Protein AF-A0AB37UR05-F1 (afdb_monomer_lite)

InterPro domains:
  IPR018739 Domain of unknown function DUF2281 [PF10047] (24-53)

Structure (mmCIF, N/CA/C/O backbone):
data_AF-A0AB37UR05-F1
#
_entry.id   AF-A0AB37UR05-F1
#
loop_
_atom_site.group_PDB
_atom_site.id
_atom_site.type_symbol
_atom_site.label_atom_id
_atom_site.label_alt_id
_atom_site.label_comp_id
_atom_site.label_asym_id
_atom_site.label_entity_id
_atom_site.label_seq_id
_atom_site.pdbx_PDB_ins_code
_atom_site.Cartn_x
_atom_site.Cartn_y
_atom_site.Cartn_z
_atom_site.occupancy
_atom_site.B_iso_or_equiv
_atom_site.auth_seq_id
_atom_site.auth_comp_id
_atom_site.auth_asym_id
_atom_site.auth_atom_id
_atom_site.pdbx_PDB_model_num
ATOM 1 N N . MET A 1 1 ? 5.846 -13.192 20.043 1.00 50.81 1 MET A N 1
ATOM 2 C CA . MET A 1 1 ? 4.531 -13.034 19.380 1.00 50.81 1 MET A CA 1
ATOM 3 C C . MET A 1 1 ? 3.425 -13.213 20.413 1.00 50.81 1 MET A C 1
ATOM 5 O O . MET A 1 1 ? 2.723 -14.213 20.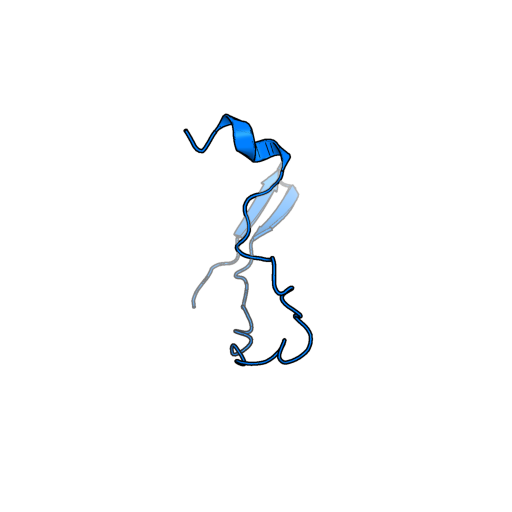379 1.00 50.81 1 MET A O 1
ATOM 9 N N . HIS A 1 2 ? 3.301 -12.313 21.382 1.00 68.06 2 HIS A N 1
ATOM 10 C CA . HIS A 1 2 ? 2.202 -12.369 22.351 1.00 68.06 2 HIS A CA 1
ATOM 11 C C . HIS A 1 2 ? 1.483 -11.035 22.239 1.00 68.06 2 HIS A C 1
ATOM 13 O O . HIS A 1 2 ? 1.806 -10.093 22.948 1.00 68.06 2 HIS A O 1
ATOM 19 N N . GLY A 1 3 ? 0.649 -10.914 21.208 1.00 78.50 3 GLY A N 1
ATOM 20 C CA . GLY A 1 3 ? -0.324 -9.835 21.184 1.00 78.50 3 GLY A CA 1
ATOM 21 C C . GLY A 1 3 ? -1.536 -10.270 22.002 1.00 78.50 3 GLY A C 1
ATOM 22 O O . GLY A 1 3 ? -1.825 -11.464 22.084 1.00 78.50 3 GLY A O 1
ATOM 23 N N . GLU A 1 4 ? -2.217 -9.307 22.600 1.00 87.38 4 GLU A N 1
ATOM 24 C CA . GLU A 1 4 ? -3.430 -9.532 23.381 1.00 87.38 4 GLU A CA 1
ATOM 25 C C . GLU A 1 4 ? -4.662 -9.218 22.534 1.00 87.38 4 GLU A C 1
ATOM 27 O O . GLU A 1 4 ? -4.602 -8.413 21.599 1.00 87.38 4 GLU A O 1
ATOM 32 N N . GLU A 1 5 ? -5.777 -9.865 22.856 1.00 90.19 5 GLU A N 1
ATOM 33 C CA . GLU A 1 5 ? -7.068 -9.507 22.281 1.00 90.19 5 GLU A CA 1
ATOM 34 C C . GLU A 1 5 ? -7.701 -8.385 23.101 1.00 90.19 5 GLU A C 1
ATOM 36 O O . GLU A 1 5 ? -7.806 -8.479 24.324 1.00 90.19 5 GLU A O 1
ATOM 41 N N . VAL A 1 6 ? -8.138 -7.325 22.423 1.00 94.12 6 VAL A N 1
ATOM 42 C CA . VAL A 1 6 ? -8.761 -6.158 23.052 1.00 94.12 6 VAL A CA 1
ATOM 43 C C . VAL A 1 6 ? -10.125 -5.915 22.424 1.00 94.12 6 VAL A C 1
ATOM 45 O O . VAL A 1 6 ? -10.243 -5.787 21.205 1.00 94.12 6 VAL A O 1
ATOM 48 N N . ILE A 1 7 ? -11.158 -5.811 23.262 1.00 95.50 7 ILE A N 1
ATOM 49 C CA . ILE A 1 7 ? -12.513 -5.443 22.842 1.00 95.50 7 ILE A CA 1
ATOM 50 C C . ILE A 1 7 ? -12.744 -3.971 23.1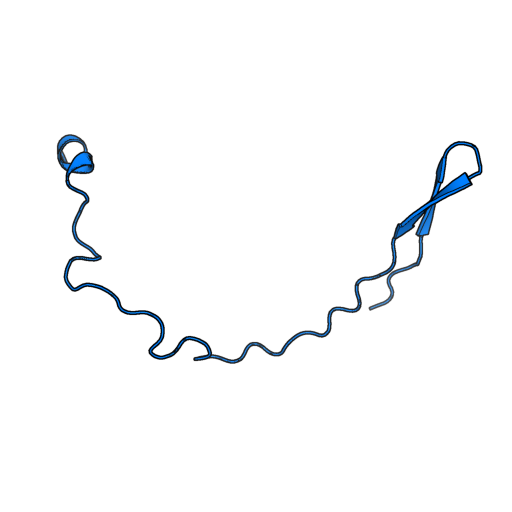86 1.00 95.50 7 ILE A C 1
ATOM 52 O O . ILE A 1 7 ? -12.657 -3.574 24.345 1.00 95.50 7 ILE A O 1
ATOM 56 N N . ILE A 1 8 ? -13.053 -3.164 22.174 1.00 95.94 8 ILE A N 1
ATOM 57 C CA . ILE A 1 8 ? -13.425 -1.756 22.321 1.00 95.94 8 ILE A CA 1
ATOM 58 C C . ILE A 1 8 ? -14.952 -1.679 22.299 1.00 95.94 8 ILE A C 1
ATOM 60 O O . ILE A 1 8 ? -15.586 -2.047 21.304 1.00 95.94 8 ILE A O 1
ATOM 64 N N . THR A 1 9 ? -15.540 -1.204 23.396 1.00 97.44 9 THR A N 1
ATOM 65 C CA . THR A 1 9 ? -16.986 -1.009 23.538 1.00 97.44 9 THR A CA 1
ATOM 66 C C . THR A 1 9 ? -17.370 0.458 23.345 1.00 97.44 9 THR A C 1
ATOM 68 O O . THR A 1 9 ? -16.592 1.373 23.620 1.00 97.44 9 THR A O 1
ATOM 71 N N . LYS A 1 10 ? -18.596 0.688 22.876 1.00 96.00 10 LYS A N 1
ATOM 72 C CA . LYS A 1 10 ? -19.275 1.984 22.891 1.00 96.00 10 LYS A CA 1
ATOM 73 C C . LYS A 1 10 ? -20.674 1.766 23.456 1.00 96.00 10 LYS A C 1
ATOM 75 O O . LYS A 1 10 ? -21.356 0.849 23.018 1.00 96.00 10 LYS A O 1
ATOM 80 N N . ASP A 1 11 ? -21.081 2.580 24.428 1.00 96.19 11 ASP A N 1
ATOM 81 C CA . ASP A 1 11 ? -22.386 2.452 25.098 1.00 96.19 11 ASP A CA 1
ATOM 82 C C . ASP A 1 11 ? -22.618 1.035 25.669 1.00 96.19 11 ASP A C 1
ATOM 84 O O . ASP A 1 11 ? -23.677 0.441 25.495 1.00 96.19 11 ASP A O 1
ATOM 88 N N . GLU A 1 12 ? -21.572 0.467 26.289 1.00 93.12 12 GLU A N 1
ATOM 89 C CA . GLU A 1 12 ? -21.518 -0.914 26.817 1.00 93.12 12 GLU A CA 1
ATOM 90 C C . GLU A 1 12 ? -21.697 -2.025 25.767 1.00 93.12 12 GLU A C 1
ATOM 92 O O . GLU A 1 12 ? -21.686 -3.211 26.096 1.00 93.12 12 GLU A O 1
ATOM 97 N N . GLN A 1 13 ? -21.775 -1.665 24.485 1.00 95.25 13 GLN A N 1
ATOM 98 C CA . GLN A 1 13 ? -21.877 -2.605 23.378 1.00 95.25 13 GLN A CA 1
ATOM 99 C C . GLN A 1 13 ? -20.506 -2.802 22.717 1.00 95.25 13 GLN A C 1
ATOM 101 O O . GLN A 1 13 ? -19.829 -1.821 22.395 1.00 95.25 13 GLN A O 1
ATOM 106 N N . PRO A 1 14 ? -20.055 -4.049 22.502 1.00 94.56 14 PRO A N 1
ATOM 107 C CA . PRO A 1 14 ? -18.801 -4.317 21.806 1.00 94.56 14 PRO A CA 1
ATOM 108 C C . PRO A 1 14 ? -18.898 -3.863 20.348 1.00 94.56 14 PRO A C 1
ATOM 110 O O . PRO A 1 14 ? -19.800 -4.274 19.622 1.00 94.56 14 PRO A O 1
ATOM 113 N N . LEU A 1 15 ? -17.960 -3.014 19.925 1.00 96.38 15 LEU A N 1
ATOM 114 C CA . LEU A 1 15 ? -17.954 -2.412 18.590 1.00 96.38 15 LEU A CA 1
ATOM 115 C C . LEU A 1 15 ? -16.803 -2.932 17.728 1.00 96.38 15 LEU A C 1
ATOM 117 O O . LEU A 1 15 ? -16.985 -3.183 16.539 1.00 96.38 15 LEU A O 1
ATOM 121 N N . VAL A 1 16 ? -15.612 -3.076 18.312 1.00 96.19 16 VAL A N 1
ATOM 122 C CA . VAL A 1 16 ? -14.401 -3.485 17.589 1.00 96.19 16 VAL A CA 1
ATOM 123 C C . VAL A 1 16 ? -13.625 -4.499 18.416 1.00 96.19 16 VAL A C 1
ATOM 125 O O . VAL A 1 16 ? -13.451 -4.316 19.619 1.00 96.19 16 VAL A O 1
ATOM 128 N N . GLN A 1 17 ? -13.111 -5.535 17.757 1.00 93.56 17 GLN A N 1
ATOM 129 C CA . GLN A 1 17 ? -12.130 -6.454 18.325 1.00 93.56 17 GLN A CA 1
ATOM 130 C C . GLN A 1 17 ? -10.786 -6.231 17.635 1.00 93.56 17 GLN A C 1
ATOM 132 O O . GLN A 1 17 ? -10.650 -6.421 16.426 1.00 93.56 17 GLN A O 1
ATOM 137 N N . LEU A 1 18 ? -9.787 -5.833 18.413 1.00 92.62 18 LEU A N 1
ATOM 138 C CA . LEU A 1 18 ? -8.397 -5.839 17.992 1.00 92.62 18 LEU A CA 1
ATOM 139 C C . LEU A 1 18 ? -7.812 -7.192 18.384 1.00 92.62 18 LEU A C 1
ATOM 141 O O . LEU A 1 18 ? -7.753 -7.529 19.563 1.00 92.62 18 LEU A O 1
ATOM 145 N N . THR A 1 19 ? -7.399 -7.973 17.393 1.00 90.38 19 THR A N 1
ATOM 146 C CA . THR A 1 19 ? -6.707 -9.246 17.606 1.00 90.38 19 THR A CA 1
ATOM 147 C C . THR A 1 19 ? -5.326 -9.179 16.954 1.00 90.38 19 THR A C 1
ATOM 149 O O . THR A 1 19 ? -5.151 -8.464 15.955 1.00 90.38 19 THR A O 1
ATOM 152 N N . PRO A 1 20 ? -4.316 -9.877 17.494 1.00 86.94 20 PRO A N 1
ATOM 153 C CA . PRO A 1 20 ? -2.994 -9.900 16.895 1.00 86.94 20 PRO A CA 1
ATOM 154 C C . PRO A 1 20 ? -3.059 -10.457 15.476 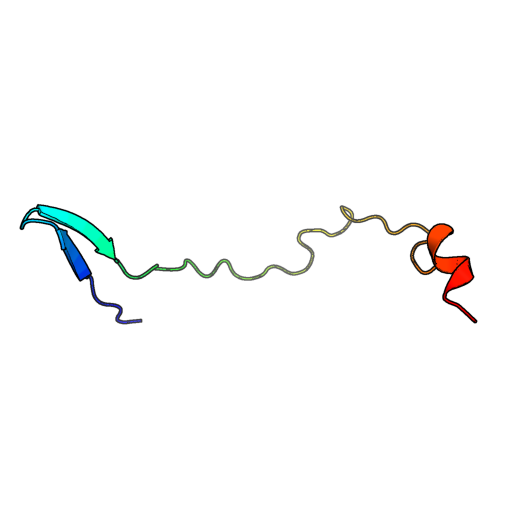1.00 86.94 20 PRO A C 1
ATOM 156 O O . PRO A 1 20 ? -3.526 -11.572 15.245 1.00 86.94 20 PRO A O 1
ATOM 159 N N . LEU A 1 21 ? -2.523 -9.706 14.515 1.00 82.25 21 LEU A N 1
ATOM 160 C CA . LEU A 1 21 ? -2.352 -10.227 13.168 1.00 82.25 21 LEU A CA 1
ATOM 161 C C . LEU A 1 21 ? -1.262 -11.303 13.198 1.00 82.25 21 LEU A C 1
ATOM 163 O O . LEU A 1 21 ? -0.066 -11.001 13.214 1.00 82.25 21 LEU A O 1
ATOM 167 N N . LEU A 1 22 ? -1.676 -12.569 13.177 1.00 75.44 22 LEU A N 1
ATOM 168 C CA . LEU A 1 22 ? -0.794 -13.699 12.907 1.00 75.44 22 LEU A CA 1
ATOM 169 C C . LEU A 1 22 ? -0.401 -13.637 11.432 1.00 75.44 22 LEU A C 1
ATOM 171 O O . LEU A 1 22 ? -0.976 -14.308 10.577 1.00 75.44 22 LEU A O 1
ATOM 175 N N . ALA A 1 23 ? 0.551 -12.764 11.107 1.00 71.44 23 ALA A N 1
ATOM 176 C CA . ALA A 1 23 ? 1.094 -12.704 9.769 1.00 71.44 23 ALA A CA 1
ATOM 177 C C . ALA A 1 23 ? 1.726 -14.067 9.472 1.00 71.44 23 ALA A C 1
ATOM 179 O O . ALA A 1 23 ? 2.786 -14.402 10.004 1.00 71.44 23 ALA A O 1
ATOM 180 N N . ALA A 1 24 ? 1.103 -14.843 8.584 1.00 68.88 24 ALA A N 1
ATOM 181 C CA . ALA A 1 24 ? 1.848 -15.817 7.817 1.00 68.88 24 ALA A CA 1
ATOM 182 C C . ALA A 1 24 ? 2.913 -15.000 7.084 1.00 68.88 24 ALA A C 1
ATOM 184 O O . ALA A 1 24 ? 2.603 -14.307 6.111 1.00 68.88 24 ALA A O 1
ATOM 185 N N . GLN A 1 25 ? 4.147 -14.991 7.595 1.00 69.19 25 GLN A N 1
ATOM 186 C CA . GLN A 1 25 ? 5.270 -14.420 6.872 1.00 69.19 25 GLN A CA 1
ATOM 187 C C . GLN A 1 25 ? 5.379 -15.221 5.581 1.00 69.19 25 GLN A C 1
ATOM 189 O O . GLN A 1 25 ? 6.008 -16.278 5.534 1.00 69.19 25 GLN A O 1
ATOM 194 N N . ARG A 1 26 ? 4.723 -14.741 4.518 1.00 73.06 26 ARG A N 1
ATOM 195 C CA . ARG A 1 26 ? 4.979 -15.237 3.177 1.00 73.06 26 ARG A CA 1
ATOM 196 C C . ARG A 1 26 ? 6.459 -15.010 2.963 1.00 73.06 26 ARG A C 1
ATOM 198 O O . ARG A 1 26 ? 6.930 -13.871 2.944 1.00 73.06 26 ARG A O 1
ATOM 205 N N . ARG A 1 27 ? 7.202 -16.111 2.885 1.00 82.75 27 ARG A N 1
ATOM 206 C CA . ARG A 1 27 ? 8.630 -16.063 2.617 1.00 82.75 27 ARG A CA 1
ATOM 207 C C . ARG A 1 27 ? 8.800 -15.293 1.315 1.00 82.75 27 ARG A C 1
ATOM 209 O O . ARG A 1 27 ? 8.196 -15.657 0.308 1.00 82.75 27 ARG A O 1
ATOM 216 N N . ARG A 1 28 ? 9.574 -14.208 1.348 1.00 85.88 28 ARG A N 1
ATOM 217 C CA . ARG A 1 28 ? 9.896 -13.461 0.131 1.00 85.88 28 ARG A CA 1
ATOM 218 C C . ARG A 1 28 ? 10.569 -14.429 -0.841 1.00 85.88 28 ARG A C 1
ATOM 220 O O . ARG A 1 28 ? 11.520 -15.109 -0.459 1.00 85.88 28 ARG A O 1
ATOM 227 N N . GLN A 1 29 ? 10.052 -14.506 -2.062 1.00 86.94 29 GLN A N 1
ATOM 228 C CA . GLN A 1 29 ? 10.642 -15.300 -3.135 1.00 86.94 29 GLN A CA 1
ATOM 229 C C . GLN A 1 29 ? 11.216 -1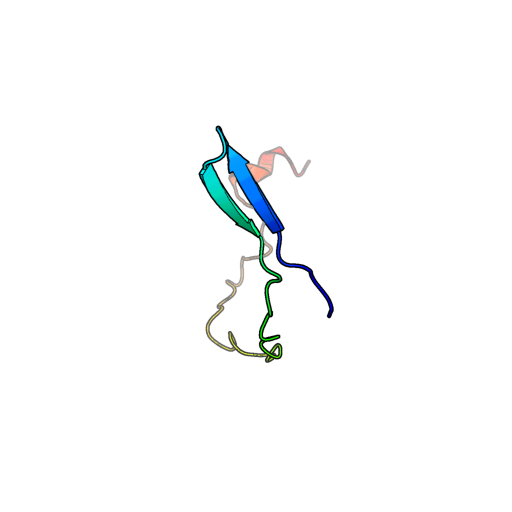4.319 -4.168 1.00 86.94 29 GLN A C 1
ATOM 231 O O . GLN A 1 29 ? 10.453 -13.556 -4.769 1.00 86.94 29 GLN A O 1
ATOM 236 N N . PRO A 1 30 ? 12.549 -14.246 -4.324 1.00 89.75 30 PRO A N 1
ATOM 237 C CA . PRO A 1 30 ? 13.147 -13.403 -5.352 1.00 89.75 30 PRO A CA 1
ATOM 238 C C . PRO A 1 30 ? 12.748 -13.913 -6.742 1.00 89.75 30 P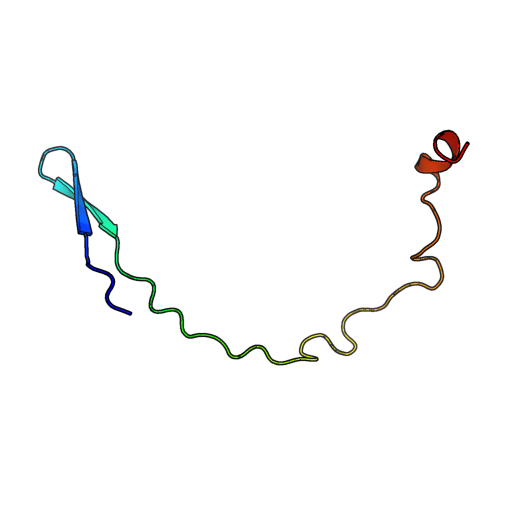RO A C 1
ATOM 240 O O . PRO A 1 30 ? 12.590 -15.112 -6.949 1.00 89.75 30 PRO A O 1
ATOM 243 N N . GLY A 1 31 ? 12.595 -13.002 -7.704 1.00 91.00 31 GLY A N 1
ATOM 244 C CA . GLY A 1 31 ? 12.298 -13.367 -9.092 1.00 91.00 31 GLY A CA 1
ATOM 245 C C . GLY A 1 31 ? 10.827 -13.662 -9.411 1.00 91.00 31 GLY A C 1
ATOM 246 O O . GLY A 1 31 ? 10.540 -14.023 -10.545 1.00 91.00 31 GLY A O 1
ATOM 247 N N . ASN A 1 32 ? 9.887 -13.443 -8.484 1.00 89.62 32 ASN A N 1
ATOM 248 C CA . ASN A 1 32 ? 8.444 -13.619 -8.734 1.00 89.62 32 ASN A CA 1
ATOM 249 C C . ASN A 1 32 ? 7.888 -12.804 -9.916 1.00 89.62 32 ASN A C 1
ATOM 251 O O . ASN A 1 32 ? 6.847 -13.155 -10.457 1.00 89.62 32 ASN A O 1
ATOM 255 N N . ALA A 1 33 ? 8.565 -11.721 -10.299 1.00 90.44 33 ALA A N 1
ATOM 256 C CA . ALA A 1 33 ? 8.194 -10.878 -11.434 1.00 90.44 33 ALA A CA 1
ATOM 257 C C . ALA A 1 33 ? 9.171 -10.996 -12.620 1.00 90.44 33 ALA A C 1
ATOM 259 O O . ALA A 1 33 ? 9.182 -10.141 -13.505 1.00 90.44 33 ALA A O 1
ATOM 260 N N . LYS A 1 34 ? 10.030 -12.026 -12.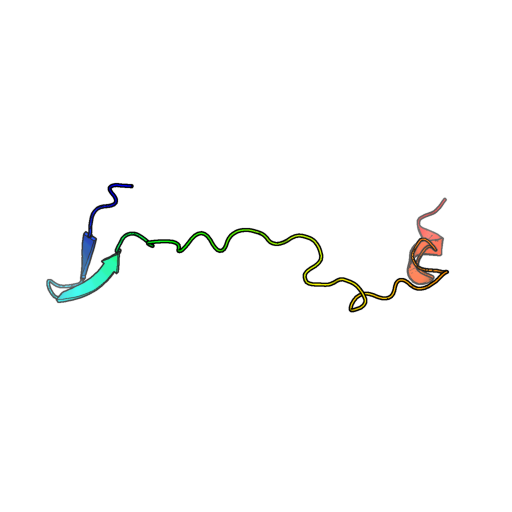644 1.00 92.38 34 LYS A N 1
ATOM 261 C CA . LYS A 1 34 ? 11.014 -12.211 -13.717 1.00 92.38 34 LYS A CA 1
ATOM 262 C C . LYS A 1 34 ? 10.298 -12.343 -15.064 1.00 92.38 34 LYS A C 1
ATOM 264 O O . LYS A 1 34 ? 9.465 -13.224 -15.234 1.00 92.38 34 LYS A O 1
ATOM 269 N N . GLY A 1 35 ? 10.649 -11.475 -16.011 1.00 92.88 35 GLY A N 1
ATOM 270 C CA . GLY A 1 35 ? 10.062 -11.452 -17.355 1.00 92.88 35 GLY A CA 1
ATOM 271 C C . GLY A 1 35 ? 8.685 -10.788 -17.451 1.00 92.88 35 GLY A C 1
ATOM 272 O O . GLY A 1 35 ? 8.155 -10.698 -18.550 1.00 92.88 35 GLY A O 1
ATOM 273 N N . LEU A 1 36 ? 8.112 -10.313 -16.337 1.00 94.88 36 LEU A N 1
ATOM 274 C CA . LEU A 1 36 ? 6.846 -9.566 -16.341 1.00 94.88 36 LEU A CA 1
ATOM 275 C C . LEU A 1 36 ? 7.049 -8.053 -16.460 1.00 94.88 36 LEU A C 1
ATOM 277 O O . LEU A 1 36 ? 6.122 -7.335 -16.817 1.00 94.88 36 LEU A O 1
ATOM 281 N N . VAL A 1 37 ? 8.248 -7.571 -16.136 1.00 91.25 37 VAL A N 1
ATOM 282 C CA . VAL A 1 37 ? 8.618 -6.159 -16.239 1.00 91.25 37 VAL A CA 1
ATOM 283 C C . VAL A 1 37 ? 9.508 -5.993 -17.460 1.00 91.25 37 VAL A C 1
ATOM 285 O O . VAL A 1 37 ? 10.543 -6.654 -17.562 1.00 91.25 37 VAL A O 1
ATOM 288 N N . ILE A 1 38 ? 9.091 -5.117 -18.369 1.00 93.00 38 ILE A N 1
ATOM 289 C CA . ILE A 1 38 ? 9.856 -4.699 -19.542 1.00 93.00 38 ILE A CA 1
ATOM 290 C C . ILE A 1 38 ? 10.207 -3.232 -19.314 1.00 93.00 38 ILE A C 1
ATOM 292 O O . ILE A 1 38 ? 9.322 -2.428 -19.027 1.00 93.00 38 ILE A O 1
ATOM 296 N N . ILE A 1 39 ? 11.495 -2.916 -19.381 1.00 93.56 39 ILE A N 1
ATOM 297 C CA . ILE A 1 39 ? 12.002 -1.547 -19.295 1.00 93.56 39 ILE A CA 1
ATOM 298 C C . ILE A 1 39 ? 12.266 -1.100 -20.730 1.00 93.56 39 ILE A C 1
ATOM 300 O O . ILE A 1 39 ? 12.871 -1.852 -21.493 1.00 93.56 39 ILE A O 1
ATOM 304 N N . SER A 1 40 ? 11.744 0.068 -21.095 1.00 94.69 40 SER A N 1
ATOM 305 C CA . SER A 1 40 ? 11.993 0.679 -22.400 1.00 94.69 40 SER A CA 1
ATOM 306 C C . SER A 1 40 ? 13.414 1.238 -22.463 1.00 94.69 40 SER A C 1
ATOM 308 O O . SER A 1 40 ? 13.968 1.616 -21.430 1.00 94.69 40 SER A O 1
ATOM 310 N N . ASP A 1 41 ? 13.998 1.303 -23.657 1.00 95.94 41 ASP A N 1
ATOM 311 C CA . ASP A 1 41 ? 15.373 1.787 -23.848 1.00 95.94 41 ASP A CA 1
ATOM 312 C C . ASP A 1 41 ? 15.536 3.267 -23.443 1.00 95.94 41 ASP A C 1
ATOM 314 O O . ASP A 1 41 ? 16.625 3.685 -23.061 1.00 95.94 41 ASP A O 1
ATOM 318 N N . ASP A 1 42 ? 14.444 4.035 -23.475 1.00 95.38 42 ASP A N 1
ATOM 319 C CA . ASP A 1 42 ? 14.358 5.454 -23.112 1.00 95.38 42 ASP A CA 1
ATOM 320 C C . ASP A 1 42 ? 13.950 5.695 -21.645 1.00 95.38 42 ASP A C 1
ATOM 322 O O . ASP A 1 42 ? 13.665 6.824 -21.263 1.00 95.38 42 ASP A O 1
ATOM 326 N N . PHE A 1 43 ? 13.904 4.666 -20.789 1.00 94.38 43 PHE A N 1
ATOM 327 C CA . PHE A 1 43 ? 13.383 4.803 -19.418 1.00 94.38 43 PHE A CA 1
ATOM 328 C C . PHE A 1 43 ? 14.109 5.862 -18.572 1.00 94.38 43 PHE A C 1
ATOM 330 O O . PHE A 1 43 ? 13.484 6.530 -17.749 1.00 94.38 43 PHE A O 1
ATOM 337 N N . ASP A 1 44 ? 15.420 5.996 -18.766 1.00 93.75 44 ASP A N 1
ATOM 338 C CA . ASP A 1 44 ? 16.241 6.976 -18.053 1.00 93.75 44 ASP A CA 1
ATOM 339 C C . ASP A 1 44 ? 16.222 8.366 -18.721 1.00 93.75 44 ASP A C 1
ATOM 341 O O . ASP A 1 44 ? 16.822 9.311 -18.199 1.00 93.75 44 ASP A O 1
ATOM 345 N N . GLU A 1 45 ? 15.557 8.518 -19.873 1.00 94.06 45 GLU A N 1
ATOM 346 C CA . GLU A 1 45 ? 15.440 9.808 -20.544 1.00 94.06 45 GLU A CA 1
ATOM 347 C C . GLU A 1 45 ? 14.503 10.753 -19.773 1.00 94.06 45 GLU A C 1
ATOM 349 O O . GLU A 1 45 ? 13.492 10.339 -19.194 1.00 94.06 45 GLU A O 1
ATOM 354 N N . PRO A 1 46 ? 14.821 12.059 -19.739 1.00 91.94 46 PRO A N 1
ATOM 355 C CA . PRO A 1 46 ? 13.966 13.033 -19.088 1.00 91.94 46 PRO A CA 1
ATOM 356 C C . PRO A 1 46 ? 12.640 13.178 -19.839 1.00 91.94 46 PRO A C 1
ATOM 358 O O . PRO A 1 46 ? 12.597 13.230 -21.068 1.00 91.94 46 PRO A O 1
ATOM 361 N N . LEU A 1 47 ? 11.554 13.328 -19.082 1.00 92.38 47 LEU A N 1
ATOM 362 C CA . LEU A 1 47 ? 10.247 13.632 -19.656 1.00 92.38 47 LEU A CA 1
ATOM 363 C C . LEU A 1 47 ? 10.279 14.985 -20.377 1.00 92.38 47 LEU A C 1
ATOM 365 O O . LEU A 1 47 ? 10.896 15.942 -19.905 1.00 92.38 47 LEU A O 1
ATOM 369 N N . GLU A 1 48 ? 9.564 15.082 -21.497 1.00 91.00 48 GLU A N 1
ATOM 370 C CA . GLU A 1 48 ? 9.528 16.297 -22.316 1.00 91.00 48 GLU A CA 1
ATOM 371 C C . GLU A 1 48 ? 9.071 17.533 -21.526 1.00 91.00 48 GLU A C 1
ATOM 373 O O . GLU A 1 48 ? 9.688 18.592 -21.636 1.00 91.00 48 GLU A O 1
ATOM 378 N N . ASP A 1 49 ? 8.081 17.373 -20.648 1.00 93.12 49 ASP A N 1
ATOM 379 C CA . ASP A 1 49 ? 7.557 18.443 -19.790 1.00 93.12 49 ASP A CA 1
ATOM 380 C C . ASP A 1 49 ? 8.583 18.966 -18.764 1.00 93.12 49 ASP A C 1
ATOM 382 O O . ASP A 1 49 ? 8.384 20.015 -18.155 1.00 93.12 49 ASP A O 1
ATOM 386 N N . PHE A 1 50 ? 9.690 18.246 -18.553 1.00 91.50 50 PHE A N 1
ATOM 387 C CA . PHE A 1 50 ? 10.735 18.610 -17.594 1.00 91.50 50 PHE A CA 1
ATOM 388 C C . PHE A 1 50 ? 11.901 19.375 -18.234 1.00 91.50 50 PHE A C 1
ATOM 390 O O . PHE A 1 50 ? 12.822 19.774 -17.520 1.00 91.50 50 PHE A O 1
ATOM 397 N N . LYS A 1 51 ? 11.866 19.625 -19.552 1.00 88.88 51 LYS A N 1
ATOM 398 C CA . LYS A 1 51 ? 12.924 20.351 -20.282 1.00 88.88 51 LYS A CA 1
ATOM 399 C C . LYS A 1 51 ? 13.246 21.713 -19.659 1.00 88.88 51 LYS A C 1
ATOM 401 O O . LYS A 1 51 ? 14.419 22.052 -19.525 1.00 88.88 51 LYS A O 1
ATOM 406 N N . ASP A 1 52 ? 12.229 22.441 -19.205 1.00 90.38 52 ASP A N 1
ATOM 407 C CA . ASP A 1 52 ? 12.373 23.783 -18.622 1.00 90.38 52 ASP A CA 1
ATOM 408 C C . ASP A 1 52 ? 13.099 23.792 -17.261 1.00 90.38 52 ASP A C 1
ATOM 410 O O . ASP A 1 52 ? 13.542 24.844 -16.800 1.00 90.38 52 ASP A O 1
ATOM 414 N N . TYR A 1 53 ? 13.245 22.628 -16.615 1.00 85.19 53 TYR A N 1
ATOM 415 C CA . TYR A 1 53 ? 13.822 22.479 -15.274 1.00 85.19 53 TYR A CA 1
ATOM 416 C C . TYR A 1 53 ? 15.248 21.907 -15.262 1.00 85.19 53 TYR A C 1
ATOM 418 O O . TYR A 1 53 ? 15.828 21.759 -14.189 1.00 85.19 53 TYR A O 1
ATOM 426 N N . MET A 1 54 ? 15.822 21.582 -16.423 1.00 82.00 54 MET A N 1
ATOM 427 C CA . MET A 1 54 ? 17.163 20.986 -16.550 1.00 82.00 54 MET A CA 1
ATOM 428 C C . MET A 1 54 ? 18.279 22.030 -16.778 1.00 82.00 54 MET A C 1
ATOM 430 O O . MET A 1 54 ? 19.364 21.673 -17.241 1.00 82.00 54 MET A O 1
ATOM 434 N N . SER A 1 55 ? 18.008 23.312 -16.485 1.00 72.75 55 SER A N 1
ATOM 435 C CA . SER A 1 55 ? 18.950 24.438 -16.635 1.00 72.75 55 SER A CA 1
ATOM 436 C C . SER A 1 55 ? 19.784 24.723 -15.391 1.00 72.75 55 SER A C 1
ATOM 438 O O . SER A 1 55 ? 19.300 24.500 -14.261 1.00 72.75 55 SER A O 1
#

Foldseek 3Di:
DDDDWDFDDDPNHTDDIDDDPPDPPPPDDPCPCPPVDDQDPCNVPDDPVCPVVPD

Secondary structure (DSSP, 8-state):
--PPPEEEEETTEEEEEE-----------TTTTTTT----TTTTSPPGGGGGG--

Organism: NCBI:txid388085

Sequence (55 aa):
MHGEEVIITKDEQPLVQLTPLLAAQRRRQPGNAKGLVIISDDFDEPLEDFKDYMS

Radius of gyration: 24.75 Å; chains: 1; bounding box: 41×40×51 Å

pLDDT: mean 88.2, std 9.37, range [50.81, 97.44]